Protein AF-A0A0F9HI07-F1 (afdb_monomer_lite)

pLDDT: mean 78.97, std 15.92, range [38.81, 95.81]

Secondary structure (DSSP, 8-state):
--HHHHHH--HHHHHHHIIIIIS--------S--B-TTT--B---SSEEEE-TTT--EEEESS--TTT-HHHHHHHHHHHHHTTEEE---EEEETTEEEE-EEESS--PPPEEESSHHHHHHHHHHHHHHHHHHHTT-

Foldseek 3Di:
DDLVVLLPDAWQRLQQLCCCQQVVHDRDDDDQQDADPPPRHRQAADDDWDADPPPRDTGHHPGDRLRPDVVSVVVSQVSCVVVQKHWDDWDDPDQQKTWTAIHHPNDDFDIAIGSDSSSRSSSNSSRVSVVVVVVVVD

Sequence (138 aa):
MTENEIIKLTGLELNEAVAVEVMGLPKQTFGRETLCPECSILGRYCGTRSRCSNCNEWYYSPYRDYYYDIQATWEIVEKLNSSGFELGRCGCHVPGIWRCWIDIRNRDVPVVEANTAPLAICRAALLAVRDNYALERF

Organism: NCBI:txid412755

Radius of gyration: 15.35 Å; chains: 1; bounding box: 42×29×37 Å

Structure (mmCIF, N/CA/C/O backbone):
data_AF-A0A0F9HI07-F1
#
_entry.id   AF-A0A0F9HI07-F1
#
loop_
_atom_site.group_PDB
_atom_site.id
_atom_site.type_symbol
_atom_site.label_atom_id
_atom_site.label_alt_id
_atom_site.label_comp_id
_atom_site.label_asym_id
_atom_site.label_entity_id
_atom_site.label_seq_id
_atom_site.pdbx_PDB_ins_code
_atom_site.Cartn_x
_atom_site.Cartn_y
_atom_site.Cartn_z
_atom_site.occupancy
_atom_site.B_iso_or_equiv
_atom_site.auth_seq_id
_atom_site.auth_comp_id
_atom_site.auth_asym_id
_atom_site.auth_atom_id
_atom_site.pdbx_PDB_model_num
ATOM 1 N N . MET A 1 1 ? -10.563 10.101 -3.264 1.00 86.56 1 MET A N 1
ATOM 2 C CA . MET A 1 1 ? -9.161 10.388 -3.622 1.00 86.56 1 MET A CA 1
ATOM 3 C C . MET A 1 1 ? -8.983 10.126 -5.110 1.00 86.56 1 MET A C 1
ATOM 5 O O . MET A 1 1 ? -9.468 9.105 -5.585 1.00 86.56 1 MET A O 1
ATOM 9 N N . THR A 1 2 ? -8.386 11.053 -5.854 1.00 89.06 2 THR A N 1
ATOM 10 C CA . THR A 1 2 ? -8.114 10.937 -7.297 1.00 89.06 2 THR A CA 1
ATOM 11 C C . THR A 1 2 ? -6.805 10.188 -7.560 1.00 89.06 2 THR A C 1
ATOM 13 O O . THR A 1 2 ? -6.004 9.971 -6.654 1.00 89.06 2 THR A O 1
ATOM 16 N N . GLU A 1 3 ? -6.563 9.795 -8.811 1.00 88.12 3 GLU A N 1
ATOM 17 C CA . GLU A 1 3 ? -5.324 9.109 -9.217 1.00 88.12 3 GLU A CA 1
ATOM 18 C C . GLU A 1 3 ? -4.075 9.937 -8.922 1.00 88.12 3 GLU A C 1
ATOM 20 O O . GLU A 1 3 ? -3.133 9.473 -8.283 1.00 88.12 3 GLU A O 1
ATOM 25 N N . ASN A 1 4 ? -4.119 11.206 -9.329 1.00 89.31 4 ASN A N 1
ATOM 26 C CA . ASN A 1 4 ? -3.025 12.150 -9.151 1.00 89.31 4 ASN A CA 1
ATOM 27 C C . ASN A 1 4 ? -2.732 12.433 -7.674 1.00 89.31 4 ASN A C 1
ATOM 29 O O . ASN A 1 4 ? -1.593 12.740 -7.331 1.00 89.31 4 ASN A O 1
ATOM 33 N N . GLU A 1 5 ? -3.742 12.352 -6.805 1.00 92.00 5 GLU A N 1
ATOM 34 C CA . GLU A 1 5 ? -3.551 12.450 -5.356 1.00 92.00 5 GLU A CA 1
ATOM 35 C C . GLU A 1 5 ? -2.832 11.208 -4.821 1.00 92.00 5 GLU A C 1
ATOM 37 O O . GLU A 1 5 ? -1.819 11.352 -4.142 1.00 92.00 5 GLU A O 1
ATOM 42 N N . ILE A 1 6 ? -3.277 10.001 -5.197 1.00 92.19 6 ILE A N 1
ATOM 43 C CA . ILE A 1 6 ? -2.680 8.729 -4.751 1.00 92.19 6 ILE A CA 1
ATOM 44 C C . ILE A 1 6 ? -1.202 8.631 -5.150 1.00 92.19 6 ILE A C 1
ATOM 46 O O . ILE A 1 6 ? -0.358 8.265 -4.331 1.00 92.19 6 ILE A O 1
ATOM 50 N N . ILE A 1 7 ? -0.859 9.001 -6.387 1.00 90.69 7 ILE A N 1
ATOM 51 C CA . ILE A 1 7 ? 0.525 8.937 -6.889 1.00 90.69 7 ILE A CA 1
ATOM 52 C C . ILE A 1 7 ? 1.452 9.905 -6.137 1.00 90.69 7 ILE A C 1
ATOM 54 O O . ILE A 1 7 ? 2.657 9.670 -6.060 1.00 90.69 7 ILE A O 1
ATOM 58 N N . LYS A 1 8 ? 0.920 10.983 -5.552 1.00 91.06 8 LYS A N 1
ATOM 59 C CA . LYS A 1 8 ? 1.711 11.950 -4.778 1.00 91.06 8 LYS A CA 1
ATOM 60 C C . LYS A 1 8 ? 1.890 11.553 -3.313 1.00 91.06 8 LYS A C 1
ATOM 62 O O . LYS A 1 8 ? 2.796 12.080 -2.672 1.00 91.06 8 LYS A O 1
ATOM 67 N N . LEU A 1 9 ? 1.089 10.620 -2.793 1.00 89.75 9 LEU A N 1
ATOM 68 C CA . LEU A 1 9 ? 1.222 10.154 -1.414 1.00 89.75 9 LEU A CA 1
ATOM 69 C C . LEU A 1 9 ? 2.563 9.445 -1.191 1.00 89.75 9 LEU A C 1
ATOM 71 O O . LEU A 1 9 ? 3.032 8.659 -2.027 1.00 89.75 9 LEU A O 1
ATOM 75 N N . THR A 1 10 ? 3.166 9.720 -0.035 1.00 84.62 10 THR A N 1
ATOM 76 C CA . THR A 1 10 ? 4.414 9.103 0.434 1.00 84.62 10 THR A CA 1
ATOM 77 C C . THR A 1 10 ? 4.414 8.975 1.956 1.00 84.62 10 THR A C 1
ATOM 79 O O . THR A 1 10 ? 3.642 9.649 2.644 1.00 84.62 10 THR A O 1
ATOM 82 N N . GLY A 1 11 ? 5.279 8.103 2.482 1.00 83.62 11 GLY A N 1
ATOM 83 C CA . GLY A 1 11 ? 5.519 7.970 3.918 1.00 83.62 11 GLY A CA 1
ATOM 84 C C . GLY A 1 11 ? 4.232 7.794 4.727 1.00 83.62 11 GLY A C 1
ATOM 85 O O . GLY A 1 11 ? 3.401 6.938 4.427 1.00 83.62 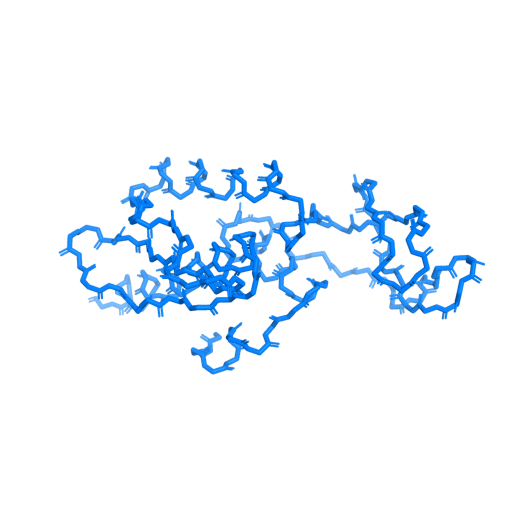11 GLY A O 1
ATOM 86 N N . LEU A 1 12 ? 4.059 8.637 5.747 1.00 80.56 12 LEU A N 1
ATOM 87 C CA . LEU A 1 12 ? 2.941 8.555 6.688 1.00 80.56 12 LEU A CA 1
ATOM 88 C C . LEU A 1 12 ? 1.567 8.746 6.040 1.00 80.56 12 LEU A C 1
ATOM 90 O O . LEU A 1 12 ? 0.625 8.053 6.414 1.00 80.56 12 LEU A O 1
ATOM 94 N N . GLU A 1 13 ? 1.442 9.664 5.081 1.00 86.56 13 GLU A N 1
ATOM 95 C CA . GLU A 1 13 ? 0.155 9.936 4.431 1.00 86.56 13 GLU A CA 1
ATOM 96 C C . GLU A 1 13 ? -0.294 8.742 3.583 1.00 86.56 13 GLU A C 1
ATOM 98 O O . GLU A 1 13 ? -1.482 8.422 3.540 1.00 86.56 13 GLU A O 1
ATOM 103 N N . LEU A 1 14 ? 0.660 8.034 2.966 1.00 90.56 14 LEU A N 1
ATOM 104 C CA . LEU A 1 14 ? 0.367 6.794 2.253 1.00 90.56 14 LEU A CA 1
ATOM 105 C C . LEU A 1 14 ? -0.022 5.670 3.219 1.00 90.56 14 LEU A C 1
ATOM 107 O O . LEU A 1 14 ? -1.004 4.977 2.965 1.00 90.56 14 LEU A O 1
ATOM 111 N N . ASN A 1 15 ? 0.703 5.511 4.330 1.00 88.75 15 ASN A N 1
ATOM 112 C CA . ASN A 1 15 ? 0.393 4.493 5.340 1.00 88.75 15 ASN A CA 1
ATOM 113 C C . ASN A 1 15 ? -1.013 4.688 5.927 1.00 88.75 15 ASN A C 1
ATOM 115 O O . ASN A 1 15 ? -1.751 3.717 6.084 1.00 88.75 15 ASN A O 1
ATOM 119 N N . GLU A 1 16 ? -1.404 5.937 6.207 1.00 88.19 16 GLU A N 1
ATOM 120 C CA . GLU A 1 16 ? -2.758 6.284 6.655 1.00 88.19 16 GLU A CA 1
ATOM 121 C C . GLU A 1 16 ? -3.809 5.954 5.594 1.00 88.19 16 GLU A C 1
ATOM 123 O O . GLU A 1 16 ? -4.800 5.294 5.904 1.00 88.19 16 GLU A O 1
ATOM 128 N N . ALA A 1 17 ? -3.586 6.370 4.344 1.00 93.19 17 ALA A N 1
ATOM 129 C CA . ALA A 1 17 ? -4.509 6.081 3.254 1.00 93.19 17 ALA A CA 1
ATOM 130 C C . ALA A 1 17 ? -4.715 4.570 3.074 1.00 93.19 17 ALA A C 1
ATOM 132 O O . ALA A 1 17 ? -5.851 4.112 3.006 1.00 93.19 17 ALA A O 1
ATOM 133 N N . VAL A 1 18 ? -3.635 3.783 3.048 1.00 93.50 18 VAL A N 1
ATOM 134 C CA . VAL A 1 18 ? -3.702 2.318 2.933 1.00 93.50 18 VAL A CA 1
ATOM 135 C C . VAL A 1 18 ? -4.451 1.708 4.116 1.00 93.50 18 VAL A C 1
ATOM 137 O O . VAL A 1 18 ? -5.337 0.877 3.926 1.00 93.50 18 VAL A O 1
ATOM 140 N N . ALA A 1 19 ? -4.132 2.127 5.339 1.00 91.25 19 ALA A N 1
ATOM 141 C CA . ALA A 1 19 ? -4.778 1.606 6.534 1.00 91.25 19 ALA A CA 1
ATOM 142 C C . ALA A 1 19 ? -6.294 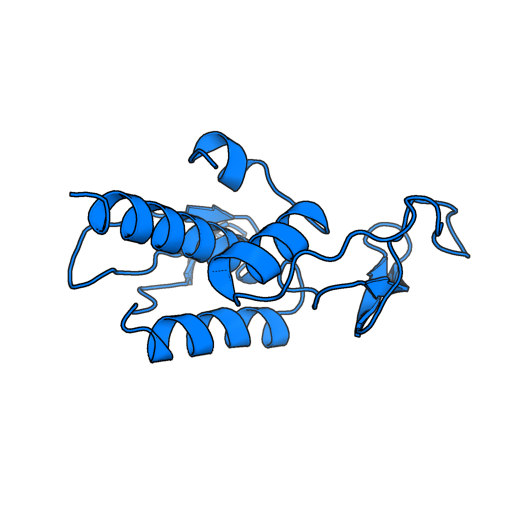1.839 6.532 1.00 91.25 19 ALA A C 1
ATOM 144 O O . ALA A 1 19 ? -7.061 0.927 6.838 1.00 91.25 19 ALA A O 1
ATOM 145 N N . VAL A 1 20 ? -6.725 3.050 6.186 1.00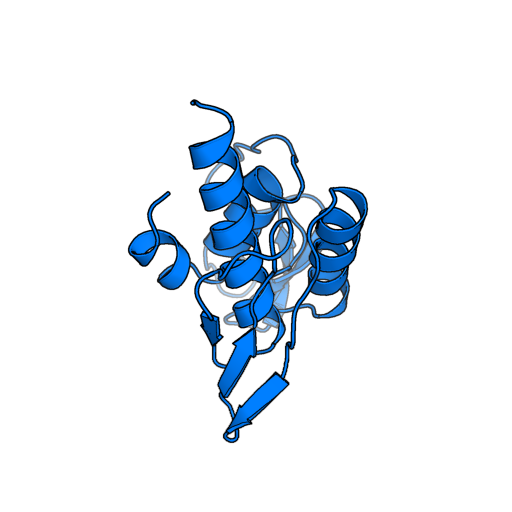 91.38 20 VAL A N 1
ATOM 146 C CA . VAL A 1 20 ? -8.141 3.421 6.221 1.00 91.38 20 VAL A CA 1
ATOM 147 C C . VAL A 1 20 ? -8.890 2.830 5.033 1.00 91.38 20 VAL A C 1
ATOM 149 O O . VAL A 1 20 ? -9.884 2.135 5.218 1.00 91.38 20 VAL A O 1
ATOM 152 N N . GLU A 1 21 ? -8.407 3.076 3.817 1.00 94.19 21 GLU A N 1
ATOM 153 C CA . GLU A 1 21 ? -9.151 2.757 2.597 1.00 94.19 21 GLU A CA 1
ATOM 154 C C . GLU A 1 21 ? -9.040 1.273 2.229 1.00 94.19 21 GLU A C 1
ATOM 156 O O . GLU A 1 21 ? -10.033 0.670 1.831 1.00 94.19 21 GLU A O 1
ATOM 161 N N . VAL A 1 22 ? -7.853 0.669 2.375 1.00 93.88 22 VAL A N 1
ATOM 162 C CA . VAL A 1 22 ? -7.597 -0.716 1.937 1.00 93.88 22 VAL A CA 1
ATOM 163 C C . VAL A 1 22 ? -7.784 -1.713 3.075 1.00 93.88 22 VAL A C 1
ATOM 165 O O . VAL A 1 22 ? -8.457 -2.733 2.918 1.00 93.88 22 VAL A O 1
ATOM 168 N N . MET A 1 23 ? -7.207 -1.425 4.243 1.00 91.25 23 MET A N 1
ATOM 169 C CA . MET A 1 23 ? -7.281 -2.341 5.384 1.00 91.25 23 MET A CA 1
ATOM 170 C C . MET A 1 23 ? -8.597 -2.208 6.163 1.00 91.25 23 MET A C 1
ATOM 172 O O . MET A 1 23 ? -8.920 -3.093 6.956 1.00 91.25 23 MET A O 1
ATOM 176 N N . GLY A 1 24 ? -9.375 -1.144 5.925 1.00 88.81 24 GLY A N 1
ATOM 177 C CA . GLY A 1 24 ? -10.638 -0.884 6.618 1.00 88.81 24 GLY A CA 1
ATOM 178 C C . GLY A 1 24 ? -10.453 -0.537 8.097 1.00 88.81 24 GLY A C 1
ATOM 179 O O . GLY A 1 24 ? -11.351 -0.771 8.907 1.00 88.81 24 GLY A O 1
ATOM 180 N N . LEU A 1 25 ? -9.275 -0.033 8.476 1.00 86.88 25 LEU A N 1
ATOM 181 C CA . LEU A 1 25 ? -8.994 0.377 9.846 1.00 86.88 25 LEU A CA 1
ATOM 182 C C . LEU A 1 25 ? -9.680 1.719 10.143 1.00 86.88 25 LEU A C 1
ATOM 184 O O . LEU A 1 25 ? -9.775 2.581 9.266 1.00 86.88 25 LEU A O 1
ATOM 188 N N . PRO A 1 26 ? -10.156 1.936 11.382 1.00 81.62 26 PRO A N 1
ATOM 189 C CA . PRO A 1 26 ? -10.776 3.200 11.744 1.00 81.62 26 PRO A CA 1
ATOM 190 C C . PRO A 1 26 ? -9.771 4.340 11.587 1.00 81.62 26 PRO A C 1
ATOM 192 O O . PRO A 1 26 ? -8.621 4.226 12.017 1.00 81.62 26 PRO A O 1
ATOM 195 N N . LYS A 1 27 ? -10.220 5.464 11.016 1.00 81.44 27 LYS A N 1
ATOM 196 C CA . LYS A 1 27 ? -9.389 6.662 10.919 1.00 81.44 27 LYS A CA 1
ATOM 197 C C . LYS A 1 27 ? -9.043 7.158 12.317 1.00 81.44 27 LYS A C 1
ATOM 199 O O . LYS A 1 27 ? -9.910 7.592 13.074 1.00 81.44 27 LYS A O 1
ATOM 204 N N . GLN A 1 28 ? -7.763 7.120 12.639 1.00 70.19 28 GLN A N 1
ATOM 205 C CA . GLN A 1 28 ? -7.252 7.573 13.917 1.00 70.19 28 GLN A CA 1
ATOM 206 C C . GLN A 1 28 ? -6.893 9.064 13.857 1.00 70.19 28 GLN A C 1
ATOM 208 O O . GLN A 1 28 ? -6.013 9.481 13.107 1.00 70.19 28 GLN A O 1
ATOM 213 N N . THR A 1 29 ? -7.578 9.889 14.652 1.00 54.84 29 THR A N 1
ATOM 214 C CA . THR A 1 29 ? -7.229 11.301 14.861 1.00 54.84 29 THR A CA 1
ATOM 215 C C . THR A 1 29 ? -6.391 11.420 16.129 1.00 54.84 29 THR A C 1
ATOM 217 O O . THR A 1 29 ? -6.944 11.441 17.226 1.00 54.84 29 THR A O 1
ATOM 220 N N . PHE A 1 30 ? -5.067 11.502 16.007 1.00 56.34 30 PHE A N 1
ATOM 221 C CA . PHE A 1 30 ? -4.201 11.774 17.157 1.00 56.34 30 PHE A CA 1
ATOM 222 C C . PHE A 1 30 ? -3.568 13.161 17.079 1.00 56.34 30 PHE A C 1
ATOM 224 O O . PHE A 1 30 ? -3.357 13.710 15.994 1.00 56.34 30 PHE A O 1
ATOM 231 N N . GLY A 1 31 ? -3.328 13.735 18.264 1.00 46.88 31 GLY A N 1
ATOM 232 C CA . GLY A 1 31 ? -2.774 15.072 18.456 1.00 46.88 31 GLY A CA 1
ATOM 233 C C . GLY A 1 31 ? -1.503 15.257 17.634 1.00 46.88 31 GLY A C 1
ATOM 234 O O . GLY A 1 31 ? -0.590 14.438 17.680 1.00 46.88 31 GLY A O 1
ATOM 235 N N . ARG A 1 32 ? -1.470 16.327 16.844 1.00 45.25 32 ARG A N 1
ATOM 236 C CA . ARG A 1 32 ? -0.496 16.593 15.777 1.00 45.25 32 ARG A CA 1
ATOM 237 C C . ARG A 1 32 ? 0.950 16.841 16.247 1.00 45.25 32 ARG A C 1
ATOM 239 O O . ARG A 1 32 ? 1.731 17.347 15.457 1.00 45.25 32 ARG A O 1
ATOM 246 N N . GLU A 1 33 ? 1.331 16.520 17.480 1.00 50.59 33 GLU A N 1
ATOM 247 C CA . GLU A 1 33 ? 2.506 17.136 18.122 1.00 50.59 33 GLU A CA 1
ATOM 248 C C . GLU A 1 33 ? 3.435 16.156 18.847 1.00 50.59 33 GLU A C 1
ATOM 250 O O . GLU A 1 33 ? 4.038 16.498 19.859 1.00 50.59 33 GLU A O 1
ATOM 255 N N . THR A 1 34 ? 3.607 14.930 18.352 1.00 49.44 34 THR A N 1
ATOM 256 C CA . THR A 1 34 ? 4.755 14.122 18.796 1.00 49.44 34 THR A CA 1
ATOM 257 C C . THR A 1 34 ? 5.876 14.273 17.778 1.00 49.44 34 THR A C 1
ATOM 259 O O . THR A 1 34 ? 5.731 13.929 16.607 1.00 49.44 34 THR A O 1
ATOM 262 N N . LEU A 1 35 ? 6.980 14.881 18.200 1.00 57.34 35 LEU A N 1
ATOM 263 C CA . LEU A 1 35 ? 8.195 14.974 17.403 1.00 57.34 35 LEU A CA 1
ATOM 264 C C . LEU A 1 35 ? 9.030 13.710 17.644 1.00 57.34 35 LEU A C 1
ATOM 266 O O . LEU A 1 35 ? 9.003 13.141 18.736 1.00 57.34 35 LEU A O 1
ATOM 270 N N . CYS A 1 36 ? 9.778 13.265 16.636 1.00 55.84 36 CYS A N 1
ATOM 271 C CA . CYS A 1 36 ? 10.861 12.314 16.835 1.00 55.84 36 CYS A CA 1
ATOM 272 C C . CYS A 1 36 ? 11.783 12.879 17.929 1.00 55.84 36 CYS A C 1
ATOM 274 O O . CYS A 1 36 ? 12.240 14.012 17.773 1.00 55.84 36 CYS A O 1
ATOM 276 N N . PRO A 1 37 ? 12.069 12.131 19.009 1.00 49.31 37 PRO A N 1
ATOM 277 C CA . PRO A 1 37 ? 12.838 12.656 20.137 1.00 49.31 37 PRO A CA 1
ATOM 278 C C . PRO A 1 37 ? 14.275 13.044 19.759 1.00 49.31 37 PRO A C 1
ATOM 280 O O . PRO A 1 37 ? 14.877 13.859 20.445 1.00 49.31 37 PRO A O 1
ATOM 283 N N . GLU A 1 38 ? 14.797 12.505 18.654 1.00 52.97 38 GLU A N 1
ATOM 284 C CA . GLU A 1 38 ? 16.188 12.699 18.232 1.00 52.97 38 GLU A CA 1
ATOM 285 C C . GLU A 1 38 ? 16.361 13.809 17.188 1.00 52.97 38 GLU A C 1
ATOM 287 O O . GLU A 1 38 ? 17.311 14.582 17.248 1.00 52.97 38 GLU A O 1
ATOM 292 N N . CYS A 1 39 ? 15.448 13.925 16.216 1.00 52.84 39 CYS A N 1
ATOM 293 C CA . CYS A 1 39 ? 15.572 14.923 15.143 1.00 52.84 39 CYS A CA 1
ATOM 294 C C . CYS A 1 39 ? 14.477 15.993 15.139 1.00 52.84 39 CYS A C 1
ATOM 296 O O . CYS A 1 39 ? 14.462 16.843 14.252 1.00 52.84 39 CYS A O 1
ATOM 298 N N . SER A 1 40 ? 13.553 15.957 16.101 1.00 57.34 40 SER A N 1
ATOM 299 C CA . SER A 1 40 ? 12.453 16.916 16.249 1.00 57.34 40 SER A CA 1
ATOM 300 C C . SER A 1 40 ? 11.544 17.060 15.017 1.00 57.34 40 SER A C 1
ATOM 302 O O . SER A 1 40 ? 10.803 18.031 14.899 1.00 57.34 40 SER A O 1
ATOM 304 N N . ILE A 1 41 ? 11.563 16.099 14.090 1.00 62.09 41 ILE A N 1
ATOM 305 C CA . ILE A 1 41 ? 10.632 16.040 12.956 1.00 62.09 41 ILE A CA 1
ATOM 306 C C . ILE A 1 41 ? 9.325 15.410 13.432 1.00 62.09 41 ILE A C 1
ATOM 308 O O . ILE A 1 41 ? 9.358 14.443 14.184 1.00 62.09 41 ILE A O 1
ATOM 312 N N . LEU A 1 42 ? 8.181 15.934 12.984 1.00 58.25 42 LEU A N 1
ATOM 313 C CA . LEU A 1 42 ? 6.838 15.412 13.275 1.00 58.25 42 LEU A CA 1
ATOM 314 C C . LEU A 1 42 ? 6.748 13.898 13.006 1.00 58.25 42 LEU A C 1
ATOM 316 O O . LEU A 1 42 ? 6.585 13.462 11.868 1.00 58.25 42 LEU A O 1
ATOM 320 N N . GLY A 1 43 ? 6.850 13.102 14.070 1.00 49.78 43 GLY A N 1
ATOM 321 C CA . GLY A 1 43 ? 6.751 11.648 14.068 1.00 49.78 43 GLY A CA 1
ATOM 322 C C . GLY A 1 43 ? 5.471 11.253 14.788 1.00 49.78 43 GLY A C 1
ATOM 323 O O . GLY A 1 43 ? 5.425 11.216 16.013 1.00 49.78 43 GLY A O 1
ATOM 324 N N . ARG A 1 44 ? 4.400 10.997 14.034 1.00 46.50 44 ARG A N 1
ATOM 325 C CA . ARG A 1 44 ? 3.072 10.742 14.612 1.00 46.50 44 ARG A CA 1
ATOM 326 C C . ARG A 1 44 ? 3.042 9.412 15.363 1.00 46.50 44 ARG A C 1
ATOM 328 O O . ARG A 1 44 ? 3.007 8.383 14.711 1.00 46.50 44 ARG A O 1
ATOM 335 N N . TYR A 1 45 ? 2.992 9.464 16.695 1.00 38.81 45 TYR A N 1
ATOM 336 C CA . TYR A 1 45 ? 2.869 8.335 17.630 1.00 38.81 45 TYR A CA 1
ATOM 337 C C . TYR A 1 45 ? 1.546 7.560 17.466 1.00 38.81 45 TYR A C 1
ATOM 339 O O . TYR A 1 45 ? 0.520 8.233 17.474 1.00 38.81 45 TYR A O 1
ATOM 347 N N . CYS A 1 46 ? 1.557 6.207 17.373 1.00 43.97 46 CYS A N 1
ATOM 348 C CA . CYS A 1 46 ? 0.741 5.242 18.179 1.00 43.97 46 CYS A CA 1
ATOM 349 C C . CYS A 1 46 ? 0.546 3.808 17.584 1.00 43.97 46 CYS A C 1
ATOM 351 O O . CYS A 1 46 ? -0.376 3.561 16.840 1.00 43.97 46 CYS A O 1
ATOM 353 N N . GLY A 1 47 ? 1.288 2.782 18.026 1.00 43.16 47 GLY A N 1
ATOM 354 C CA . GLY A 1 47 ? 0.795 1.380 17.949 1.00 43.16 47 GLY A CA 1
ATOM 355 C C . GLY A 1 47 ? 1.660 0.350 17.216 1.00 43.16 47 GLY A C 1
ATOM 356 O O . GLY A 1 47 ? 1.587 -0.827 17.559 1.00 43.16 47 GLY A O 1
ATOM 357 N N . THR A 1 48 ? 2.556 0.762 16.314 1.00 54.28 48 THR A N 1
ATOM 358 C CA . THR A 1 48 ? 3.583 -0.133 15.736 1.00 54.28 48 THR A CA 1
ATOM 359 C C . THR A 1 48 ? 4.958 0.533 15.643 1.00 54.28 48 THR A C 1
ATOM 361 O O . THR A 1 48 ? 5.069 1.707 15.286 1.00 54.28 48 THR A O 1
ATOM 364 N N . ARG A 1 49 ? 6.014 -0.215 16.001 1.00 58.31 49 ARG A N 1
ATOM 365 C CA . ARG A 1 49 ? 7.418 0.234 16.026 1.00 58.31 49 ARG A CA 1
ATOM 366 C C . ARG A 1 49 ? 7.903 0.473 14.583 1.00 58.31 49 ARG A C 1
ATOM 368 O O . ARG A 1 49 ? 8.034 -0.486 13.835 1.00 58.31 49 ARG A O 1
ATOM 375 N N . SER A 1 50 ? 8.163 1.722 14.200 1.00 58.19 50 SER A N 1
ATOM 376 C CA . SER A 1 50 ? 8.607 2.137 12.852 1.00 58.19 50 SER A CA 1
ATOM 377 C C . SER A 1 50 ? 9.908 2.951 12.930 1.00 58.19 50 SER A C 1
ATOM 379 O O . SER A 1 50 ? 10.271 3.421 14.009 1.00 58.19 50 SER A O 1
ATOM 381 N N . ARG A 1 51 ? 10.646 3.119 11.822 1.00 61.09 51 ARG A N 1
ATOM 382 C CA . ARG A 1 51 ? 11.898 3.907 11.794 1.00 61.09 51 ARG A CA 1
ATOM 383 C C . ARG A 1 51 ? 11.717 5.253 11.108 1.00 61.09 51 ARG A C 1
ATOM 385 O O . ARG A 1 51 ? 11.135 5.323 10.031 1.00 61.09 51 ARG A O 1
ATOM 392 N N . CYS A 1 52 ? 12.199 6.325 11.735 1.00 60.50 52 CYS A N 1
ATOM 393 C CA . CYS A 1 52 ? 12.095 7.683 11.210 1.00 60.50 52 CYS A CA 1
ATOM 394 C C . CYS A 1 52 ? 12.784 7.754 9.846 1.00 60.50 52 CYS A C 1
ATOM 396 O O . CYS A 1 52 ? 13.950 7.393 9.726 1.00 60.50 52 CYS A O 1
ATOM 398 N N . SER A 1 53 ? 12.099 8.269 8.827 1.00 58.22 53 SER A N 1
ATOM 399 C CA . SER A 1 53 ? 12.650 8.352 7.470 1.00 58.22 53 SER A CA 1
ATOM 400 C C . SER A 1 53 ? 13.865 9.282 7.346 1.00 58.22 53 SER A C 1
ATOM 402 O O . SER A 1 53 ? 14.586 9.189 6.359 1.00 58.22 53 SER A O 1
ATOM 404 N N . ASN A 1 54 ? 14.094 10.173 8.320 1.00 60.72 54 ASN A N 1
ATOM 405 C CA . ASN A 1 54 ? 15.218 11.112 8.320 1.00 60.72 54 ASN A CA 1
ATOM 406 C C . ASN A 1 54 ? 16.414 10.619 9.149 1.00 60.72 54 ASN A C 1
ATOM 408 O O . ASN A 1 54 ? 17.524 10.542 8.637 1.00 60.72 54 ASN A O 1
ATOM 412 N N . CYS A 1 55 ? 16.204 10.290 10.430 1.00 61.41 55 CYS A N 1
ATOM 413 C CA . CYS A 1 55 ? 17.294 9.888 11.330 1.00 61.41 55 CYS A CA 1
ATOM 414 C C . CYS A 1 55 ? 17.382 8.377 11.578 1.00 61.41 55 CYS A C 1
ATOM 416 O O . CYS A 1 55 ? 18.285 7.934 12.275 1.00 61.41 55 CYS A O 1
ATOM 418 N N . ASN A 1 56 ? 16.470 7.579 11.014 1.00 62.06 56 ASN A N 1
ATOM 419 C CA . ASN A 1 56 ? 16.420 6.121 11.159 1.00 62.06 56 ASN A CA 1
ATOM 420 C C . ASN A 1 56 ? 16.196 5.608 12.600 1.00 62.06 56 ASN A C 1
ATOM 422 O O . ASN A 1 56 ? 16.323 4.408 12.856 1.00 62.06 56 ASN A O 1
ATOM 426 N N . GLU A 1 57 ? 15.828 6.499 13.524 1.00 61.62 57 GLU A N 1
ATOM 427 C CA . GLU A 1 57 ? 15.523 6.170 14.917 1.00 61.62 57 GLU A CA 1
ATOM 428 C C . GLU A 1 57 ? 14.113 5.615 15.088 1.00 61.62 57 GLU A C 1
ATOM 430 O O . GLU A 1 57 ? 13.206 5.889 14.297 1.00 61.62 57 GLU A O 1
ATOM 435 N N . TRP A 1 58 ? 13.918 4.812 16.131 1.00 60.34 58 TRP A N 1
ATOM 436 C CA . TRP A 1 58 ? 12.630 4.175 16.388 1.00 60.34 58 TRP A CA 1
ATOM 437 C C . TRP A 1 58 ? 11.580 5.192 16.857 1.00 60.34 58 TRP A C 1
ATOM 439 O O . TRP A 1 58 ? 11.779 5.903 17.838 1.00 60.34 58 TRP A O 1
ATOM 449 N N . TYR A 1 59 ? 10.424 5.210 16.193 1.00 59.25 59 TYR A N 1
ATOM 450 C CA . TYR A 1 59 ? 9.233 5.954 16.603 1.00 59.25 59 TYR A CA 1
ATOM 451 C C . TYR A 1 59 ? 7.978 5.083 16.438 1.00 59.25 59 TYR A C 1
ATOM 453 O O . TYR A 1 59 ? 8.009 4.028 15.806 1.00 59.25 59 TYR A O 1
ATOM 461 N N . TYR A 1 60 ? 6.865 5.486 17.043 1.00 58.31 60 TYR A N 1
ATOM 462 C CA . TYR A 1 60 ? 5.597 4.758 16.935 1.00 58.31 60 TYR A CA 1
ATOM 463 C C . TYR A 1 60 ? 4.730 5.408 15.860 1.00 58.31 60 TYR A C 1
ATOM 465 O O . TYR A 1 60 ? 4.702 6.625 15.817 1.00 58.31 60 TYR A O 1
ATOM 473 N N . SER A 1 61 ? 4.013 4.631 15.042 1.00 61.91 61 SER A N 1
ATOM 474 C CA . SER A 1 61 ? 3.018 5.109 14.058 1.00 61.91 61 SER A CA 1
ATOM 475 C C . SER A 1 61 ? 1.634 4.485 14.323 1.00 61.91 61 SER A C 1
ATOM 477 O O . SER A 1 61 ? 1.634 3.312 14.716 1.00 61.91 61 SER A O 1
ATOM 479 N N . PRO A 1 62 ? 0.503 5.218 14.110 1.00 64.50 62 PRO A N 1
ATOM 480 C CA . PRO A 1 62 ? -0.893 4.712 14.156 1.00 64.50 62 PRO A CA 1
ATOM 481 C C . PRO A 1 62 ? -1.109 3.457 13.322 1.00 64.50 62 PRO A C 1
ATOM 483 O O . PRO A 1 62 ? -1.921 2.588 13.635 1.00 64.50 62 PRO A O 1
ATOM 486 N N . TYR A 1 63 ? -0.361 3.385 12.231 1.00 75.31 63 TYR A N 1
ATOM 487 C CA . TYR A 1 63 ? -0.467 2.336 11.244 1.00 75.31 63 TYR A CA 1
ATOM 488 C C . TYR A 1 63 ? 0.897 1.698 11.030 1.00 75.31 63 TYR A C 1
ATOM 490 O O . TYR A 1 63 ? 1.939 2.311 11.293 1.00 75.31 63 TYR A O 1
ATOM 498 N N . ARG A 1 64 ? 0.884 0.468 10.523 1.00 78.75 64 ARG A N 1
ATOM 499 C CA . ARG A 1 64 ? 2.097 -0.214 10.080 1.00 78.75 64 ARG A CA 1
ATOM 500 C C . ARG A 1 64 ? 2.791 0.573 8.975 1.00 78.75 64 ARG A C 1
ATOM 502 O O . ARG A 1 64 ? 2.166 1.362 8.263 1.00 78.75 64 ARG A O 1
ATOM 509 N N . ASP A 1 65 ? 4.089 0.334 8.830 1.00 82.75 65 ASP A N 1
ATOM 510 C CA . ASP A 1 65 ? 4.899 0.984 7.806 1.00 82.75 65 ASP A CA 1
ATOM 511 C C . ASP A 1 65 ? 4.750 0.308 6.437 1.00 82.75 65 ASP A C 1
ATOM 513 O O . ASP A 1 65 ? 5.693 -0.248 5.883 1.00 82.75 65 ASP A O 1
ATOM 517 N N . TYR A 1 66 ? 3.535 0.343 5.893 1.00 87.75 66 TYR A N 1
ATOM 518 C CA . TYR A 1 66 ? 3.197 -0.229 4.590 1.00 87.75 66 TYR A CA 1
ATOM 519 C C . TYR A 1 66 ? 4.072 0.318 3.447 1.00 87.75 66 TYR A C 1
ATOM 521 O O . TYR A 1 66 ? 4.380 -0.389 2.497 1.00 87.75 66 TYR A O 1
ATOM 529 N N . TYR A 1 67 ? 4.498 1.576 3.543 1.00 84.50 67 TYR A N 1
ATOM 530 C CA . TYR A 1 67 ? 5.292 2.281 2.542 1.00 84.50 67 TYR A CA 1
ATOM 531 C C . TYR A 1 67 ? 6.718 1.731 2.384 1.00 84.50 67 TYR A C 1
ATOM 533 O O . TYR A 1 67 ? 7.290 1.850 1.298 1.00 84.50 67 TYR A O 1
ATOM 541 N N . TYR A 1 68 ? 7.310 1.169 3.442 1.00 84.19 68 TYR A N 1
ATOM 542 C CA . TYR A 1 68 ? 8.723 0.771 3.455 1.00 84.19 68 TYR A CA 1
ATOM 543 C C . TYR A 1 68 ? 8.941 -0.693 3.849 1.00 84.19 68 TYR A C 1
ATOM 545 O O . TYR A 1 68 ? 9.821 -1.354 3.294 1.00 84.19 68 TYR A O 1
ATOM 553 N N . ASP A 1 69 ? 8.148 -1.216 4.783 1.00 85.69 69 ASP A N 1
ATOM 554 C CA . ASP A 1 69 ? 8.257 -2.592 5.249 1.00 85.69 69 ASP A CA 1
ATOM 555 C C . ASP A 1 69 ? 7.524 -3.538 4.291 1.00 85.69 69 ASP A C 1
ATOM 557 O O . ASP A 1 69 ? 6.293 -3.548 4.194 1.00 85.69 69 ASP A O 1
ATOM 561 N N . ILE A 1 70 ? 8.294 -4.367 3.582 1.00 88.94 70 ILE A N 1
ATOM 562 C CA . ILE A 1 70 ? 7.753 -5.357 2.649 1.00 88.94 70 ILE A CA 1
ATOM 563 C C . ILE A 1 70 ? 6.849 -6.381 3.343 1.00 88.94 70 ILE A C 1
ATOM 565 O O . ILE A 1 70 ? 5.888 -6.841 2.731 1.00 88.94 70 ILE A O 1
ATOM 569 N N . GLN A 1 71 ? 7.104 -6.714 4.612 1.00 88.25 71 GLN A N 1
ATOM 570 C CA . GLN A 1 71 ? 6.262 -7.649 5.350 1.00 88.25 71 GLN A CA 1
ATOM 571 C C . GLN A 1 71 ? 4.896 -7.022 5.639 1.00 88.25 71 GLN A C 1
ATOM 573 O O . GLN A 1 71 ? 3.875 -7.637 5.346 1.00 88.25 71 GLN A O 1
ATOM 578 N N . ALA A 1 72 ? 4.868 -5.777 6.127 1.00 87.12 72 ALA A N 1
ATOM 579 C CA . ALA A 1 72 ? 3.622 -5.029 6.296 1.00 87.12 72 ALA A CA 1
ATOM 580 C C . ALA A 1 72 ? 2.894 -4.825 4.957 1.00 87.12 72 ALA A C 1
ATOM 582 O O . ALA A 1 72 ? 1.679 -4.978 4.882 1.00 87.12 72 ALA A O 1
ATOM 583 N N . THR A 1 73 ? 3.633 -4.526 3.885 1.00 93.12 73 THR A N 1
ATOM 584 C CA . THR A 1 73 ? 3.077 -4.397 2.529 1.00 93.12 73 THR A CA 1
ATOM 585 C C . THR A 1 73 ? 2.359 -5.675 2.100 1.00 93.12 73 THR A C 1
ATOM 587 O O . THR A 1 73 ? 1.298 -5.615 1.484 1.00 93.12 73 THR A O 1
ATOM 590 N N . TRP A 1 74 ? 2.925 -6.842 2.407 1.00 93.25 74 TRP A N 1
ATOM 591 C CA . TRP A 1 74 ? 2.343 -8.114 1.994 1.00 93.25 74 TRP A CA 1
ATOM 592 C C . TRP A 1 74 ? 0.983 -8.384 2.651 1.00 93.25 74 TRP A C 1
ATOM 594 O O . TRP A 1 74 ? 0.109 -8.970 2.019 1.00 93.25 74 TRP A O 1
ATOM 604 N N . GLU A 1 75 ? 0.736 -7.853 3.850 1.00 93.88 75 GLU A N 1
ATOM 605 C CA . GLU A 1 75 ? -0.584 -7.930 4.497 1.00 93.88 75 GLU A CA 1
ATOM 606 C C . GLU A 1 75 ? -1.676 -7.234 3.662 1.00 93.88 75 GLU A C 1
ATOM 608 O O . GLU A 1 75 ? -2.834 -7.654 3.678 1.00 93.88 75 GLU A O 1
ATOM 613 N N . ILE A 1 76 ? -1.317 -6.211 2.875 1.00 94.69 76 ILE A N 1
ATOM 614 C CA . ILE A 1 76 ? -2.228 -5.553 1.925 1.00 94.69 76 ILE A CA 1
ATOM 615 C C . ILE A 1 76 ? -2.629 -6.528 0.821 1.00 94.69 76 ILE A C 1
ATOM 617 O O . ILE A 1 76 ? -3.802 -6.622 0.465 1.00 94.69 76 ILE A O 1
ATOM 621 N N . VAL A 1 77 ? -1.652 -7.258 0.280 1.00 93.69 77 VAL A N 1
ATOM 622 C CA . VAL A 1 77 ? -1.865 -8.249 -0.780 1.00 93.69 77 VAL A CA 1
ATOM 623 C C . VAL A 1 77 ? -2.795 -9.348 -0.278 1.00 93.69 77 VAL A C 1
ATOM 625 O O . VAL A 1 77 ? -3.769 -9.682 -0.948 1.00 93.69 77 VAL A O 1
ATOM 628 N N 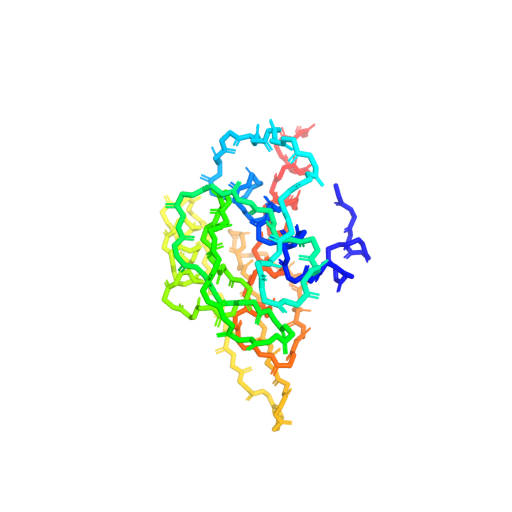. GLU A 1 78 ? -2.545 -9.863 0.924 1.00 93.94 78 GLU A N 1
ATOM 629 C CA . GLU A 1 78 ? -3.390 -10.877 1.560 1.00 93.94 78 GLU A CA 1
ATOM 630 C C . GLU A 1 78 ? -4.814 -10.363 1.805 1.00 93.94 78 GLU A C 1
ATOM 632 O O . GLU A 1 78 ? -5.791 -11.043 1.471 1.00 93.94 78 GLU A O 1
ATOM 637 N N . LYS A 1 79 ? -4.951 -9.134 2.321 1.00 93.88 79 LYS A N 1
ATOM 638 C CA . LYS A 1 79 ? -6.249 -8.488 2.538 1.00 93.88 79 LYS A CA 1
ATOM 639 C C . LYS A 1 79 ? -7.038 -8.343 1.237 1.00 93.88 79 LYS A C 1
ATOM 641 O O . LYS A 1 79 ? -8.215 -8.710 1.195 1.00 93.88 79 LYS A O 1
ATOM 646 N N . LEU A 1 80 ? -6.406 -7.840 0.183 1.00 91.75 80 LEU A N 1
ATOM 647 C CA . LEU A 1 80 ? -7.023 -7.671 -1.130 1.00 91.75 80 LEU A CA 1
ATOM 648 C C . LEU A 1 80 ? -7.426 -9.015 -1.746 1.00 91.75 80 LEU A C 1
ATOM 650 O O . LEU A 1 80 ? -8.566 -9.154 -2.188 1.00 91.75 80 LEU A O 1
ATOM 654 N N . ASN A 1 81 ? -6.556 -10.024 -1.667 1.00 91.12 81 ASN A N 1
ATOM 655 C CA . ASN A 1 81 ? -6.844 -11.372 -2.156 1.00 91.12 81 ASN A CA 1
ATOM 656 C C . ASN A 1 81 ? -8.066 -11.985 -1.459 1.00 91.12 81 ASN A C 1
ATOM 658 O O . ASN A 1 81 ? -9.005 -12.442 -2.108 1.00 91.12 81 ASN A O 1
ATOM 662 N N . SER A 1 82 ? -8.137 -11.873 -0.128 1.00 90.75 82 SER A N 1
ATOM 663 C CA . SER A 1 82 ? -9.317 -12.310 0.636 1.00 90.75 82 SER A CA 1
ATOM 664 C C . SER A 1 82 ? -10.610 -11.555 0.285 1.00 90.75 82 SER A C 1
ATOM 666 O O . SER A 1 82 ? -11.701 -12.036 0.582 1.00 90.75 82 SER A O 1
ATOM 668 N N . SER A 1 83 ? -10.495 -10.389 -0.358 1.00 88.56 83 SER A N 1
ATOM 669 C CA . SER A 1 83 ? -11.616 -9.542 -0.782 1.00 88.56 83 SER A CA 1
ATOM 670 C C . SER A 1 83 ? -11.963 -9.713 -2.273 1.00 88.56 83 SER A C 1
ATOM 672 O O . SER A 1 83 ? -12.808 -8.984 -2.788 1.00 88.56 83 SER A O 1
ATOM 674 N N . GLY A 1 84 ? -11.335 -10.671 -2.969 1.00 88.88 84 GLY A N 1
ATOM 675 C CA . GLY A 1 84 ? -11.601 -10.991 -4.378 1.00 88.88 84 GLY A CA 1
ATOM 676 C C . GLY A 1 84 ? -10.853 -10.126 -5.398 1.00 88.88 84 GLY A C 1
ATOM 677 O O . GLY A 1 84 ? -11.248 -10.081 -6.564 1.00 88.88 84 GLY A O 1
ATOM 678 N N . PHE A 1 85 ? -9.807 -9.424 -4.965 1.00 89.62 85 PHE A N 1
ATOM 679 C CA . PHE A 1 85 ? -8.850 -8.749 -5.842 1.00 89.62 85 PHE A CA 1
ATOM 680 C C . PHE A 1 85 ? -7.681 -9.689 -6.117 1.00 89.62 85 PHE A C 1
ATOM 682 O O . PHE A 1 85 ? -7.285 -10.443 -5.237 1.00 89.62 85 PHE A O 1
ATOM 689 N N . GLU A 1 86 ? -7.060 -9.604 -7.284 1.00 88.38 86 GLU A N 1
ATOM 690 C CA . GLU A 1 86 ? -5.881 -10.414 -7.588 1.00 88.38 86 GLU A CA 1
ATOM 691 C C . GLU A 1 86 ? -4.672 -9.503 -7.759 1.00 88.38 86 GLU A C 1
ATOM 693 O O . GLU A 1 86 ? -4.688 -8.559 -8.545 1.00 88.38 86 GLU A O 1
ATOM 698 N N . LEU A 1 87 ? -3.602 -9.756 -7.003 1.00 83.44 87 LEU A N 1
ATOM 699 C CA . LEU A 1 87 ? -2.341 -9.084 -7.285 1.00 83.44 87 LEU A CA 1
ATOM 700 C C . LEU A 1 87 ? -1.847 -9.584 -8.643 1.00 83.44 87 LEU A C 1
ATOM 702 O O . LEU A 1 87 ? -1.528 -10.764 -8.795 1.00 83.44 87 LEU A O 1
ATOM 706 N N . GLY A 1 88 ? -1.768 -8.668 -9.605 1.00 81.81 88 GLY A N 1
ATOM 707 C CA . GLY A 1 88 ? -1.173 -8.932 -10.901 1.00 81.81 88 GLY A CA 1
ATOM 708 C C . GLY A 1 88 ? 0.343 -9.096 -10.791 1.00 81.81 88 GLY A C 1
ATOM 709 O O . GLY A 1 88 ? 0.913 -9.440 -9.751 1.00 81.81 88 GLY A O 1
ATOM 710 N N . ARG A 1 89 ? 1.069 -8.820 -11.875 1.00 79.81 89 ARG A N 1
ATOM 711 C CA . ARG A 1 89 ? 2.533 -8.891 -11.814 1.00 79.81 89 ARG A CA 1
ATOM 712 C C . ARG A 1 89 ? 3.077 -7.670 -11.068 1.00 79.81 89 ARG A C 1
ATOM 714 O O . ARG A 1 89 ? 3.031 -6.551 -11.571 1.00 79.81 89 ARG A O 1
ATOM 721 N N . CYS A 1 90 ? 3.694 -7.912 -9.914 1.00 85.19 90 CYS A N 1
ATOM 722 C CA . CYS A 1 90 ? 4.582 -6.951 -9.268 1.00 85.19 90 CYS A CA 1
ATOM 723 C C . CYS A 1 90 ? 6.038 -7.317 -9.571 1.00 85.19 90 CYS A C 1
ATOM 725 O O . CYS A 1 90 ? 6.480 -8.427 -9.270 1.00 85.19 90 CYS A O 1
ATOM 727 N N . GLY A 1 91 ? 6.792 -6.414 -10.195 1.00 87.50 91 GLY A N 1
ATOM 728 C CA . GLY A 1 91 ? 8.172 -6.704 -10.565 1.00 87.50 91 GLY A CA 1
ATOM 729 C C . GLY A 1 91 ? 8.991 -5.484 -10.953 1.00 87.50 91 GLY A C 1
ATOM 730 O O . GLY A 1 91 ? 8.470 -4.459 -11.392 1.00 87.50 91 GLY A O 1
ATOM 731 N N . CYS A 1 92 ? 10.304 -5.624 -10.808 1.00 87.50 92 CYS A N 1
ATOM 732 C CA . CYS A 1 92 ? 11.277 -4.660 -11.296 1.00 87.50 92 CYS A CA 1
ATOM 733 C C . CYS A 1 92 ? 11.304 -4.721 -12.833 1.00 87.50 92 CYS A C 1
ATOM 735 O O . CYS A 1 92 ? 11.725 -5.728 -13.403 1.00 87.50 92 CYS A O 1
ATOM 737 N N . HIS A 1 93 ? 10.801 -3.681 -13.503 1.00 77.56 93 HIS A N 1
ATOM 738 C CA . HIS A 1 93 ? 10.779 -3.627 -14.970 1.00 77.56 93 HIS A CA 1
ATOM 739 C C . HIS A 1 93 ? 12.099 -3.093 -15.536 1.00 77.56 93 HIS A C 1
ATOM 741 O O . HIS A 1 93 ? 12.580 -3.572 -16.559 1.00 77.56 93 HIS A O 1
ATOM 747 N N . VAL A 1 94 ? 12.694 -2.128 -14.838 1.00 86.12 94 VAL A N 1
ATOM 748 C CA . VAL A 1 94 ? 14.045 -1.610 -15.068 1.00 86.12 94 VAL A CA 1
ATOM 749 C C . VAL A 1 94 ? 14.696 -1.345 -13.709 1.00 86.12 94 VAL A C 1
ATOM 751 O O . VAL A 1 94 ? 13.966 -1.136 -12.737 1.00 86.12 94 VAL A O 1
ATOM 754 N N . PRO A 1 95 ? 16.037 -1.347 -13.596 1.00 90.38 95 PRO A N 1
ATOM 755 C CA . PRO A 1 95 ? 16.713 -1.134 -12.320 1.00 90.38 95 PRO A CA 1
ATOM 756 C C . PRO A 1 95 ? 16.192 0.105 -11.583 1.00 90.38 95 PRO A C 1
ATOM 758 O O . PRO A 1 95 ? 16.248 1.217 -12.102 1.00 90.38 95 PRO A O 1
ATOM 761 N N . GLY A 1 96 ? 15.669 -0.102 -10.373 1.00 87.56 96 GLY A N 1
ATOM 762 C CA . GLY A 1 96 ? 15.128 0.971 -9.539 1.00 87.56 96 GLY A CA 1
ATOM 763 C C . GLY A 1 96 ? 13.698 1.410 -9.867 1.00 87.56 96 GLY A C 1
ATOM 764 O O . GLY A 1 96 ? 13.242 2.364 -9.250 1.00 87.56 96 GLY A O 1
ATOM 765 N N . ILE A 1 97 ? 12.983 0.740 -10.782 1.00 91.88 97 ILE A N 1
ATOM 766 C CA . ILE A 1 97 ? 11.560 0.996 -11.057 1.00 91.88 97 ILE A CA 1
ATOM 767 C C . ILE A 1 97 ? 10.765 -0.307 -10.972 1.00 91.88 97 ILE A C 1
ATOM 769 O O . ILE A 1 97 ? 10.918 -1.238 -11.770 1.00 91.88 97 ILE A O 1
ATOM 773 N N . TRP A 1 98 ? 9.866 -0.335 -10.001 1.00 93.56 98 TRP A N 1
ATOM 774 C CA . TRP A 1 98 ? 8.898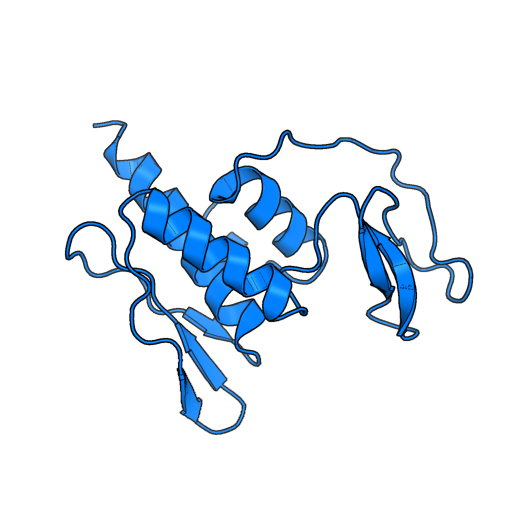 -1.386 -9.755 1.00 93.56 98 TRP A CA 1
ATOM 775 C C . TRP A 1 98 ? 7.572 -1.032 -10.408 1.00 93.56 98 TRP A C 1
ATOM 777 O O . TRP A 1 98 ? 7.049 0.057 -10.182 1.00 93.56 98 TRP A O 1
ATOM 787 N N . ARG A 1 99 ? 7.028 -1.970 -11.184 1.00 93.00 99 ARG A N 1
ATOM 788 C CA . ARG A 1 99 ? 5.657 -1.926 -11.694 1.00 93.00 99 ARG A CA 1
ATOM 789 C C . ARG A 1 99 ? 4.779 -2.865 -10.898 1.00 93.00 99 ARG A C 1
ATOM 791 O O . ARG A 1 99 ? 5.180 -4.001 -10.658 1.00 93.00 99 ARG A O 1
ATOM 798 N N . CYS A 1 100 ? 3.590 -2.400 -10.546 1.00 92.25 100 CYS A N 1
ATOM 799 C CA . CYS A 1 100 ? 2.566 -3.196 -9.889 1.00 92.25 100 CYS A CA 1
ATOM 800 C C . CYS A 1 100 ? 1.182 -2.820 -10.422 1.00 92.25 100 CYS A C 1
ATOM 802 O O . CYS A 1 100 ? 0.923 -1.651 -10.709 1.00 92.25 100 CYS A O 1
ATOM 804 N N . TRP A 1 101 ? 0.292 -3.799 -10.530 1.00 90.38 101 TRP A N 1
ATOM 805 C CA . TRP A 1 101 ? -1.135 -3.592 -10.757 1.00 90.38 101 TRP A CA 1
ATOM 806 C C . TRP A 1 101 ? -1.923 -4.679 -10.017 1.00 90.38 101 TRP A C 1
ATOM 808 O O . TRP A 1 101 ? -1.388 -5.753 -9.732 1.00 90.38 101 TRP A O 1
ATOM 818 N N . ILE A 1 102 ? -3.167 -4.377 -9.654 1.00 89.50 102 ILE A N 1
ATOM 819 C CA . ILE A 1 102 ? -4.062 -5.267 -8.902 1.00 89.50 102 ILE A CA 1
ATOM 820 C C . ILE A 1 102 ? -5.371 -5.406 -9.670 1.00 89.50 102 ILE A C 1
ATOM 822 O O . ILE A 1 102 ? -6.149 -4.459 -9.743 1.00 89.50 102 ILE A O 1
ATOM 826 N N . ASP A 1 103 ? -5.606 -6.585 -10.224 1.00 86.81 103 ASP A N 1
ATOM 827 C CA . ASP A 1 103 ? -6.754 -6.879 -11.063 1.00 86.81 103 ASP A CA 1
ATOM 828 C C . ASP A 1 103 ? -8.039 -6.992 -10.234 1.00 86.81 103 ASP A C 1
ATOM 830 O O . ASP A 1 103 ? -8.085 -7.584 -9.150 1.00 86.81 103 ASP A O 1
ATOM 834 N N . ILE A 1 104 ? -9.121 -6.429 -10.776 1.00 81.62 104 ILE A N 1
ATOM 835 C CA . ILE A 1 104 ? -10.456 -6.469 -10.170 1.00 81.62 104 ILE A CA 1
ATOM 836 C C . ILE A 1 104 ? -11.401 -7.185 -11.125 1.00 81.62 104 ILE A C 1
ATOM 838 O O . ILE A 1 104 ? -11.938 -6.571 -12.053 1.00 81.62 104 ILE A O 1
ATOM 842 N N . ARG A 1 105 ? -11.666 -8.471 -10.871 1.00 74.25 105 ARG A N 1
ATOM 843 C CA . ARG A 1 105 ? -12.607 -9.276 -11.673 1.00 74.25 105 ARG A CA 1
ATOM 844 C C . ARG A 1 105 ? -12.267 -9.244 -13.176 1.00 74.25 105 ARG A C 1
ATOM 846 O O . ARG A 1 105 ? -13.146 -8.973 -13.992 1.00 74.25 105 ARG A O 1
ATOM 853 N N . ASN A 1 106 ? -11.004 -9.500 -13.534 1.00 72.44 106 ASN A N 1
ATOM 854 C CA . ASN A 1 106 ? -10.501 -9.487 -14.919 1.00 72.44 106 ASN A CA 1
ATOM 855 C C . ASN A 1 106 ? -10.663 -8.141 -15.650 1.00 72.44 106 ASN A C 1
ATOM 857 O O . ASN A 1 106 ? -11.044 -8.112 -16.821 1.00 72.44 106 ASN A O 1
ATOM 861 N N . ARG A 1 107 ? -10.407 -7.020 -14.969 1.00 71.69 107 ARG A N 1
ATOM 862 C CA . ARG A 1 107 ? -10.396 -5.692 -15.599 1.00 71.69 107 ARG A CA 1
ATOM 863 C C . ARG A 1 107 ? -9.013 -5.082 -15.606 1.00 71.69 107 ARG A C 1
ATOM 865 O O . ARG A 1 107 ? -8.281 -5.222 -14.633 1.00 71.69 107 ARG A O 1
ATOM 872 N N . ASP A 1 108 ? -8.753 -4.328 -16.669 1.00 66.12 108 ASP A N 1
ATOM 873 C CA . ASP A 1 108 ? -7.579 -3.478 -16.790 1.00 66.12 108 ASP A CA 1
ATOM 874 C C . ASP A 1 108 ? -7.621 -2.395 -15.709 1.00 66.12 108 ASP A C 1
ATOM 876 O O . ASP A 1 108 ? -8.421 -1.458 -15.762 1.00 66.12 108 ASP A O 1
ATOM 880 N N . VAL A 1 109 ? -6.757 -2.540 -14.713 1.00 71.19 109 VAL A N 1
ATOM 881 C CA . VAL A 1 109 ? -6.457 -1.489 -13.741 1.00 71.19 109 VAL A CA 1
ATOM 882 C C . VAL A 1 109 ? -5.210 -0.709 -14.156 1.00 71.19 109 VAL A C 1
ATOM 884 O O . VAL A 1 109 ? -4.324 -1.251 -14.825 1.00 71.19 109 VAL A O 1
ATOM 887 N N . PRO A 1 110 ? -5.098 0.568 -13.752 1.00 80.00 110 PRO A N 1
ATOM 888 C CA . PRO A 1 110 ? -3.907 1.358 -14.025 1.00 80.00 110 PRO A CA 1
ATOM 889 C C . PRO A 1 110 ? -2.655 0.711 -13.414 1.00 80.00 110 PRO A C 1
ATOM 891 O O . PRO A 1 110 ? -2.610 0.375 -12.228 1.00 80.00 110 PRO A O 1
ATOM 894 N N . VAL A 1 111 ? -1.614 0.572 -14.237 1.00 88.38 111 VAL A N 1
ATOM 895 C CA . VAL A 1 111 ? -0.290 0.122 -13.797 1.00 88.38 111 VAL A CA 1
ATOM 896 C C . VAL A 1 111 ? 0.395 1.251 -13.040 1.00 88.38 111 VAL A C 1
ATOM 898 O O . VAL A 1 111 ? 0.511 2.369 -13.539 1.00 88.38 111 VAL A O 1
ATOM 901 N N . VAL A 1 112 ? 0.905 0.941 -11.852 1.00 92.31 112 VAL A N 1
ATOM 902 C CA . VAL A 1 112 ? 1.631 1.891 -11.014 1.00 92.31 112 VAL A CA 1
ATOM 903 C C . VAL A 1 112 ? 3.123 1.632 -11.068 1.00 92.31 112 VAL A C 1
ATOM 905 O O . VAL A 1 112 ? 3.572 0.498 -10.903 1.00 92.31 112 VAL A O 1
ATOM 908 N N . GLU A 1 113 ? 3.891 2.710 -11.218 1.00 93.69 113 GLU A N 1
ATOM 909 C CA . GLU A 1 113 ? 5.345 2.712 -11.096 1.00 93.69 113 GLU A CA 1
ATOM 910 C C . GLU A 1 113 ? 5.814 3.388 -9.800 1.00 93.69 113 GLU A C 1
ATOM 912 O O . GLU A 1 113 ? 5.290 4.426 -9.380 1.00 93.69 113 GLU A O 1
ATOM 917 N N . ALA A 1 114 ? 6.834 2.811 -9.169 1.00 92.94 114 ALA A N 1
ATOM 918 C CA . ALA A 1 114 ? 7.522 3.409 -8.031 1.00 92.94 114 ALA A CA 1
ATOM 919 C C . ALA A 1 114 ? 8.979 2.949 -7.932 1.00 92.94 114 ALA A C 1
ATOM 921 O O .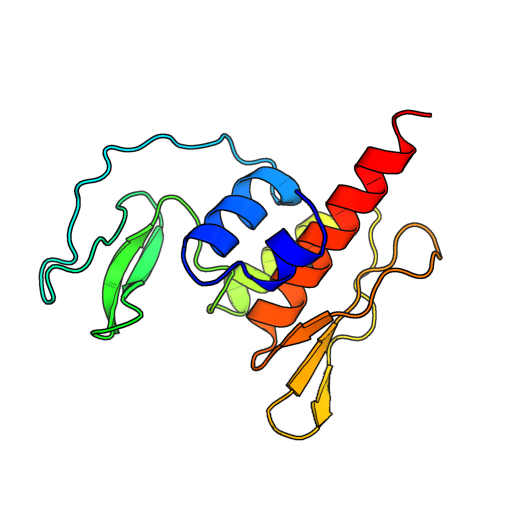 ALA A 1 114 ? 9.387 1.978 -8.560 1.00 92.94 114 ALA A O 1
ATOM 922 N N . ASN A 1 115 ? 9.770 3.621 -7.097 1.00 93.25 115 ASN A N 1
ATOM 923 C CA . ASN A 1 115 ? 11.175 3.274 -6.880 1.00 93.25 115 ASN A CA 1
ATOM 924 C C . ASN A 1 115 ? 11.397 2.089 -5.919 1.00 93.25 115 ASN A C 1
ATOM 926 O O . ASN A 1 115 ? 12.512 1.581 -5.813 1.00 93.25 115 ASN A O 1
ATOM 930 N N . THR A 1 116 ? 10.349 1.618 -5.241 1.00 92.81 116 THR A N 1
ATOM 931 C CA . THR A 1 116 ? 10.383 0.443 -4.359 1.00 92.81 116 THR A CA 1
ATOM 932 C C . THR A 1 116 ? 9.139 -0.424 -4.566 1.00 92.81 116 THR A C 1
ATOM 934 O O . THR A 1 116 ? 8.079 0.078 -4.954 1.00 92.81 116 THR A O 1
ATOM 937 N N . ALA A 1 117 ? 9.252 -1.730 -4.295 1.00 92.69 117 ALA A N 1
ATOM 938 C CA . ALA A 1 117 ? 8.112 -2.646 -4.379 1.00 92.69 117 ALA A CA 1
ATOM 939 C C . ALA A 1 117 ? 6.983 -2.275 -3.393 1.00 92.69 117 ALA A C 1
ATOM 941 O O . ALA A 1 117 ? 5.840 -2.177 -3.846 1.00 92.69 117 ALA A O 1
ATOM 942 N N . PRO A 1 118 ? 7.270 -1.983 -2.102 1.00 94.94 118 PRO A N 1
ATOM 943 C CA . PRO A 1 118 ? 6.268 -1.500 -1.148 1.00 94.94 118 PRO A CA 1
ATOM 944 C C . PRO A 1 118 ? 5.446 -0.313 -1.651 1.00 94.94 118 PRO A C 1
ATOM 946 O O . PRO A 1 118 ? 4.214 -0.336 -1.619 1.00 94.94 118 PRO A O 1
ATOM 949 N N . LEU A 1 119 ? 6.119 0.698 -2.208 1.00 94.56 119 LEU A N 1
ATOM 950 C CA . LEU A 1 119 ? 5.464 1.901 -2.707 1.00 94.56 119 LEU A CA 1
ATOM 951 C C . LEU A 1 119 ? 4.563 1.614 -3.915 1.00 94.56 119 LEU A C 1
ATOM 953 O O . LEU A 1 119 ? 3.441 2.122 -3.972 1.00 94.56 119 LEU A O 1
ATOM 957 N N . ALA A 1 120 ? 5.031 0.794 -4.863 1.00 94.81 120 ALA A N 1
ATOM 958 C CA . ALA A 1 120 ? 4.236 0.411 -6.029 1.00 94.81 120 ALA A CA 1
ATOM 959 C C . ALA A 1 120 ? 2.972 -0.356 -5.609 1.00 94.81 120 ALA A C 1
ATOM 961 O O . ALA A 1 120 ? 1.882 -0.051 -6.092 1.00 94.81 120 ALA A O 1
ATOM 962 N N . ILE A 1 121 ? 3.102 -1.302 -4.671 1.00 95.19 121 ILE A N 1
ATOM 963 C CA . ILE A 1 121 ? 1.980 -2.100 -4.160 1.00 95.19 121 ILE A CA 1
ATOM 964 C C . ILE A 1 121 ? 0.967 -1.220 -3.422 1.00 95.19 121 ILE A C 1
ATOM 966 O O . ILE A 1 121 ? -0.219 -1.279 -3.734 1.00 95.19 121 ILE A O 1
ATOM 970 N N . CYS A 1 122 ? 1.411 -0.364 -2.496 1.00 95.81 122 CYS A N 1
ATOM 971 C CA . CYS A 1 122 ? 0.516 0.511 -1.730 1.00 95.81 122 CYS A CA 1
ATOM 972 C C . CYS A 1 122 ? -0.337 1.417 -2.628 1.00 95.81 122 CYS A C 1
ATOM 974 O O . CYS A 1 122 ? -1.538 1.579 -2.414 1.00 95.81 122 CYS A O 1
ATOM 976 N N . ARG A 1 123 ? 0.278 2.007 -3.656 1.00 95.44 123 ARG A N 1
ATOM 977 C CA . ARG A 1 123 ? -0.418 2.884 -4.606 1.00 95.44 123 ARG A CA 1
ATOM 978 C C . ARG A 1 123 ? -1.360 2.108 -5.524 1.00 95.44 123 ARG A C 1
ATOM 980 O O . ARG A 1 123 ? -2.485 2.555 -5.727 1.00 95.44 123 ARG A O 1
ATOM 987 N N . ALA A 1 124 ? -0.938 0.948 -6.033 1.00 94.38 124 ALA A N 1
ATOM 988 C CA . ALA A 1 124 ? -1.805 0.081 -6.830 1.00 94.38 124 ALA A CA 1
ATOM 989 C C . ALA A 1 124 ? -3.037 -0.369 -6.025 1.00 94.38 124 ALA A C 1
ATOM 991 O O . ALA A 1 124 ? -4.151 -0.350 -6.542 1.00 94.38 124 ALA A O 1
ATOM 992 N N . ALA A 1 125 ? -2.856 -0.685 -4.739 1.00 94.69 125 ALA A N 1
ATOM 993 C CA . ALA A 1 125 ? -3.933 -1.085 -3.840 1.00 94.69 125 ALA A CA 1
ATOM 994 C C . ALA A 1 125 ? -4.978 0.022 -3.652 1.00 94.69 125 ALA A C 1
ATOM 996 O O . ALA A 1 125 ? -6.178 -0.230 -3.756 1.00 94.69 125 ALA A O 1
ATOM 997 N N . LEU A 1 126 ? -4.527 1.260 -3.434 1.00 94.88 126 LEU A N 1
ATOM 998 C CA . LEU A 1 126 ? -5.418 2.415 -3.309 1.00 94.88 126 LEU A CA 1
ATOM 999 C C . LEU A 1 126 ? -6.207 2.694 -4.592 1.00 94.88 126 LEU A C 1
ATOM 1001 O O . LEU A 1 126 ? -7.393 3.017 -4.515 1.00 94.88 126 LEU A O 1
ATOM 1005 N N . LEU A 1 127 ? -5.575 2.562 -5.763 1.00 92.94 127 LEU A N 1
ATOM 1006 C CA . LEU A 1 127 ? -6.270 2.719 -7.044 1.00 92.94 127 LEU A CA 1
ATOM 1007 C C . LEU A 1 127 ? -7.325 1.634 -7.240 1.00 92.94 127 LEU A C 1
ATOM 1009 O O . LEU A 1 127 ? -8.458 1.953 -7.593 1.00 92.94 127 LEU A O 1
ATOM 1013 N N . ALA A 1 128 ? -6.986 0.382 -6.934 1.00 91.38 128 ALA A N 1
ATOM 1014 C CA . ALA A 1 128 ? -7.911 -0.727 -7.096 1.00 91.38 128 ALA A CA 1
ATOM 1015 C C . ALA A 1 128 ? -9.159 -0.571 -6.209 1.00 91.38 128 ALA A C 1
ATOM 1017 O O . ALA A 1 128 ? -10.292 -0.697 -6.674 1.00 91.38 128 ALA A O 1
ATOM 1018 N N . VAL A 1 129 ? -8.974 -0.226 -4.933 1.00 91.25 129 VAL A N 1
ATOM 1019 C CA . VAL A 1 129 ? -10.095 -0.014 -4.006 1.00 91.25 129 VAL A CA 1
ATOM 1020 C C . VAL A 1 129 ? -10.968 1.172 -4.434 1.00 91.25 129 VAL A C 1
ATOM 1022 O O . VAL A 1 129 ? -12.196 1.065 -4.429 1.00 91.25 129 VAL A O 1
ATOM 1025 N N . ARG A 1 130 ? -10.358 2.283 -4.868 1.00 90.44 130 ARG A N 1
ATOM 1026 C CA . ARG A 1 130 ? -11.083 3.445 -5.407 1.00 90.44 130 ARG A CA 1
ATOM 1027 C C . ARG A 1 130 ? -11.968 3.052 -6.588 1.00 90.44 130 ARG A C 1
ATOM 1029 O O . ARG A 1 130 ? -13.137 3.437 -6.623 1.00 90.44 130 ARG A O 1
ATOM 1036 N N . ASP A 1 131 ? -11.409 2.315 -7.544 1.00 85.81 131 ASP A N 1
ATOM 1037 C CA . ASP A 1 131 ? -12.128 1.916 -8.751 1.00 85.81 131 ASP A CA 1
ATOM 1038 C C . ASP A 1 131 ? -13.260 0.939 -8.416 1.00 85.81 131 ASP A C 1
ATOM 1040 O O . ASP A 1 131 ? -14.351 1.075 -8.967 1.00 85.81 131 ASP A O 1
ATOM 1044 N N . ASN A 1 132 ? -13.076 0.041 -7.437 1.00 83.94 132 ASN A N 1
ATOM 1045 C CA . ASN A 1 132 ? -14.161 -0.810 -6.939 1.00 83.94 132 ASN A CA 1
ATOM 1046 C C . ASN A 1 132 ? -15.325 0.002 -6.335 1.00 83.94 132 ASN A C 1
ATOM 1048 O O . ASN A 1 132 ? -16.480 -0.240 -6.682 1.00 83.94 132 ASN A O 1
ATOM 1052 N N . TYR A 1 133 ? -15.050 1.013 -5.502 1.00 80.19 133 TYR A N 1
ATOM 1053 C CA . TYR A 1 133 ? -16.109 1.871 -4.943 1.00 80.19 133 TYR A CA 1
ATOM 1054 C C . TYR A 1 133 ? -16.854 2.690 -5.999 1.00 80.19 133 TYR A C 1
ATOM 1056 O O . TYR A 1 133 ? -18.041 2.977 -5.833 1.00 80.19 133 TYR A O 1
ATOM 1064 N N . ALA A 1 134 ? -16.176 3.085 -7.079 1.00 71.12 134 ALA A N 1
ATOM 1065 C CA . ALA A 1 134 ? -16.828 3.773 -8.188 1.00 71.12 134 ALA A CA 1
ATOM 1066 C C . ALA A 1 134 ? -17.874 2.883 -8.881 1.00 71.12 134 ALA A C 1
ATOM 1068 O O . ALA A 1 134 ? -18.819 3.403 -9.464 1.00 71.12 134 ALA A O 1
ATOM 1069 N N . LEU A 1 135 ? -17.729 1.560 -8.792 1.00 64.94 135 LEU A N 1
ATOM 1070 C CA . LEU A 1 135 ? -18.594 0.588 -9.455 1.00 64.94 135 LEU A CA 1
ATOM 1071 C C . LEU A 1 135 ? -19.790 0.159 -8.609 1.00 64.94 135 LEU A C 1
ATOM 1073 O O . LEU A 1 135 ? -20.847 -0.091 -9.165 1.00 64.94 135 LEU A O 1
ATOM 1077 N N . GLU A 1 136 ? -19.648 0.095 -7.285 1.00 73.12 136 GLU A N 1
ATOM 1078 C CA . GLU A 1 136 ? -20.750 -0.253 -6.368 1.00 73.12 136 GLU A CA 1
ATOM 1079 C C . GLU A 1 136 ? -21.789 0.874 -6.205 1.00 73.12 136 GLU A C 1
ATOM 1081 O O . GLU A 1 136 ? -22.808 0.699 -5.541 1.00 73.12 136 GLU A O 1
ATOM 1086 N N . ARG A 1 137 ? -21.532 2.050 -6.791 1.00 58.00 137 ARG A N 1
ATOM 1087 C CA . ARG A 1 137 ? -22.433 3.214 -6.775 1.00 58.00 137 ARG A CA 1
ATOM 1088 C C . ARG A 1 137 ? -23.339 3.325 -8.010 1.00 58.00 137 ARG A C 1
ATOM 1090 O O . ARG A 1 137 ? -24.066 4.314 -8.110 1.00 58.00 137 ARG A O 1
ATOM 1097 N N . PHE A 1 138 ? -23.300 2.345 -8.911 1.00 42.78 138 PHE A N 1
ATOM 1098 C CA . PHE A 1 138 ? -24.193 2.203 -10.066 1.00 42.78 138 PHE A CA 1
ATOM 1099 C C . PHE A 1 138 ? -24.983 0.897 -9.967 1.00 42.78 138 PHE A C 1
ATOM 1101 O O . PHE A 1 138 ? -26.118 0.880 -10.492 1.00 42.78 138 PHE A O 1
#

InterPro domains:
  IPR028985 Bacillus phage protein-like [G3DSA:3.30.2120.10] (4-132)
  IPR041270 Phage ABA sandwich domain [PF18066] (18-126)